Protein AF-W1NS72-F1 (afdb_monomer_lite)

pLDDT: mean 79.34, std 11.52, range [46.75, 96.44]

Organism: Amborella trichopoda (NCBI:txid13333)

Sequence (78 aa):
MTLKDMVKGTRNMLGRYVSKWFYDKGIPFDAANSPYFPPMVNAIQRVGPGVKPAMTYELSGPILNEEVEEVRIINKVG

Secondary structure (DSSP, 8-state):
--HHHHHHHHHHHHHHHHHHHHHHHT--GGGGGSTTHHHHHHHHHHH-TTPPPPPHHHHHTHHHHHHHHHHHHHHHH-

Structure (mmCIF, N/CA/C/O backbone):
data_AF-W1NS72-F1
#
_entry.id   AF-W1NS72-F1
#
loop_
_atom_site.group_PDB
_atom_site.id
_atom_site.type_symbol
_atom_site.label_atom_id
_atom_site.label_alt_id
_atom_site.label_comp_id
_atom_site.label_asym_id
_atom_site.label_entity_id
_atom_site.label_seq_id
_atom_site.pdbx_PDB_ins_code
_atom_site.Cartn_x
_atom_site.Cartn_y
_atom_site.Cartn_z
_atom_site.occupancy
_atom_site.B_iso_or_equiv
_atom_site.auth_seq_id
_atom_site.auth_comp_id
_atom_site.auth_asym_id
_atom_site.auth_atom_id
_atom_site.pdbx_PDB_model_num
ATOM 1 N N . MET A 1 1 ? 27.391 11.125 -4.766 1.00 58.88 1 MET A N 1
ATOM 2 C CA . MET A 1 1 ? 26.109 10.524 -4.334 1.00 58.88 1 MET A CA 1
ATOM 3 C C . MET A 1 1 ? 26.403 9.119 -3.836 1.00 58.88 1 MET A C 1
ATOM 5 O O . MET A 1 1 ? 27.009 8.364 -4.584 1.00 58.88 1 MET A O 1
ATOM 9 N N . THR A 1 2 ? 26.101 8.797 -2.576 1.00 78.00 2 THR A N 1
ATOM 10 C CA . THR A 1 2 ? 26.472 7.499 -1.977 1.00 78.00 2 THR A CA 1
ATOM 11 C C . THR A 1 2 ? 25.349 6.466 -2.120 1.00 78.00 2 THR A C 1
ATOM 13 O O . THR A 1 2 ? 24.185 6.826 -2.287 1.00 78.00 2 THR A O 1
ATOM 16 N N . LEU A 1 3 ? 25.666 5.169 -2.007 1.00 71.81 3 LEU A N 1
ATOM 17 C CA . LEU A 1 3 ? 24.670 4.083 -2.019 1.00 71.81 3 LEU A CA 1
ATOM 18 C C . LEU A 1 3 ? 23.573 4.293 -0.957 1.00 71.81 3 LEU A C 1
ATOM 20 O O . LEU A 1 3 ? 22.397 4.040 -1.207 1.00 71.81 3 LEU A O 1
ATOM 24 N N . LYS A 1 4 ? 23.950 4.826 0.211 1.00 67.50 4 LYS A N 1
ATOM 25 C CA . LYS A 1 4 ? 23.013 5.189 1.284 1.00 67.50 4 LYS A CA 1
ATOM 26 C C . LYS A 1 4 ? 22.041 6.290 0.846 1.00 67.50 4 LYS A C 1
ATOM 28 O O . LYS A 1 4 ? 20.852 6.202 1.149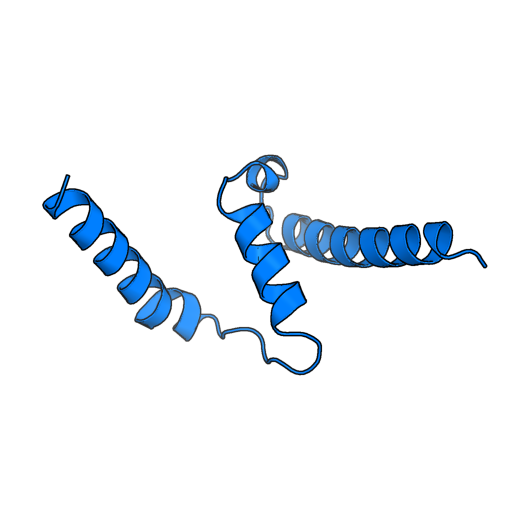 1.00 67.50 4 LYS A O 1
ATOM 33 N N . ASP A 1 5 ? 22.521 7.277 0.091 1.00 66.50 5 ASP A N 1
ATOM 34 C CA . ASP A 1 5 ? 21.686 8.361 -0.440 1.00 66.50 5 ASP A CA 1
ATOM 35 C C . ASP A 1 5 ? 20.706 7.854 -1.505 1.00 66.50 5 ASP A C 1
ATOM 37 O O . ASP A 1 5 ? 19.550 8.273 -1.526 1.00 66.50 5 ASP A O 1
ATOM 41 N N . MET A 1 6 ? 21.128 6.901 -2.343 1.00 68.44 6 MET A N 1
ATOM 42 C CA . MET A 1 6 ? 20.264 6.275 -3.353 1.00 68.44 6 MET A CA 1
ATOM 43 C C . MET A 1 6 ? 19.159 5.427 -2.713 1.00 68.44 6 MET A C 1
ATOM 45 O O . MET A 1 6 ? 17.992 5.574 -3.068 1.00 68.44 6 MET A O 1
ATOM 49 N N . VAL A 1 7 ? 19.490 4.599 -1.714 1.00 65.69 7 VAL A N 1
ATOM 50 C CA . VAL A 1 7 ? 18.497 3.799 -0.971 1.00 65.69 7 VAL A CA 1
ATOM 51 C C . VAL A 1 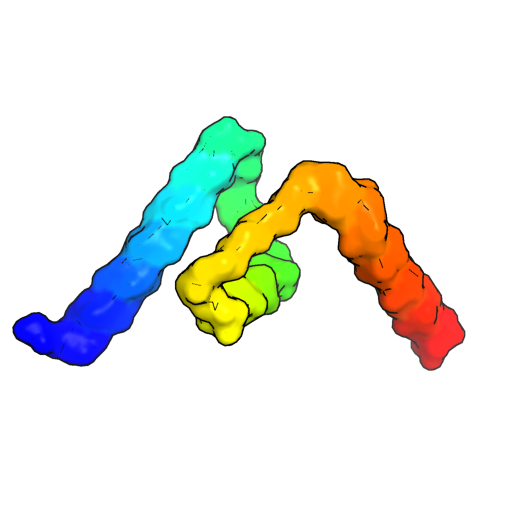7 ? 17.492 4.703 -0.247 1.00 65.69 7 VAL A C 1
ATOM 53 O O . VAL A 1 7 ? 16.287 4.437 -0.270 1.00 65.69 7 VAL A O 1
ATOM 56 N N . LYS A 1 8 ? 17.959 5.812 0.343 1.00 66.94 8 LYS A N 1
ATOM 57 C CA . LYS A 1 8 ? 17.091 6.832 0.948 1.00 66.94 8 LYS A CA 1
ATOM 58 C C . LYS A 1 8 ? 16.189 7.499 -0.098 1.00 66.94 8 LYS A C 1
ATOM 60 O O . LYS A 1 8 ? 14.998 7.665 0.156 1.00 66.94 8 LYS A O 1
ATOM 65 N N . GLY A 1 9 ? 16.719 7.831 -1.276 1.00 66.06 9 GLY A N 1
ATOM 66 C CA . GLY A 1 9 ? 15.960 8.385 -2.401 1.00 66.06 9 GLY A CA 1
ATOM 67 C C . GLY A 1 9 ? 14.847 7.454 -2.897 1.00 66.06 9 GLY A C 1
ATOM 68 O O . GLY A 1 9 ? 13.702 7.886 -3.025 1.00 66.06 9 GLY A O 1
ATOM 69 N N . THR A 1 10 ? 15.140 6.164 -3.083 1.00 61.66 10 THR A N 1
ATOM 70 C CA . THR A 1 10 ? 14.156 5.159 -3.526 1.00 61.66 10 THR A CA 1
ATOM 71 C C . THR A 1 10 ? 13.068 4.916 -2.480 1.00 61.66 10 THR A C 1
ATOM 73 O O . THR A 1 10 ? 11.881 4.904 -2.810 1.00 61.66 10 THR A O 1
ATOM 76 N N . ARG A 1 11 ? 13.442 4.801 -1.198 1.00 61.69 11 ARG A N 1
ATOM 77 C CA . ARG A 1 11 ? 12.476 4.677 -0.093 1.00 61.69 11 ARG A CA 1
ATOM 78 C C . ARG A 1 11 ? 11.564 5.906 0.002 1.00 61.69 11 ARG A C 1
ATOM 80 O O . ARG A 1 11 ? 10.367 5.765 0.244 1.00 61.69 11 ARG A O 1
ATOM 87 N N . ASN A 1 12 ? 12.110 7.094 -0.260 1.00 73.25 12 ASN A N 1
ATOM 88 C CA . ASN A 1 12 ? 11.346 8.338 -0.300 1.00 73.25 12 ASN A CA 1
ATOM 89 C C . ASN A 1 12 ? 10.354 8.399 -1.472 1.00 73.25 12 ASN A C 1
ATOM 91 O O . ASN A 1 12 ? 9.310 9.032 -1.334 1.00 73.25 12 ASN A O 1
ATOM 95 N N . MET A 1 13 ? 10.638 7.751 -2.606 1.00 81.75 13 MET A N 1
ATOM 96 C CA . MET A 1 13 ? 9.723 7.732 -3.753 1.00 81.75 13 MET A CA 1
ATOM 97 C C . MET A 1 13 ? 8.512 6.833 -3.513 1.00 81.75 13 MET A C 1
ATOM 99 O O . MET A 1 13 ? 7.382 7.297 -3.654 1.00 81.75 13 MET A O 1
ATOM 103 N N . LEU A 1 14 ? 8.726 5.584 -3.088 1.00 81.81 14 LEU A N 1
ATOM 104 C CA . LEU A 1 14 ? 7.626 4.665 -2.779 1.00 81.81 14 LEU A CA 1
ATOM 105 C C . LEU A 1 14 ? 6.707 5.246 -1.697 1.00 81.81 14 LEU A C 1
ATOM 107 O O . LEU A 1 14 ? 5.494 5.306 -1.889 1.00 81.81 14 LEU A O 1
ATOM 111 N N . GLY A 1 15 ? 7.293 5.743 -0.600 1.00 85.62 15 GLY A N 1
ATOM 112 C CA . GLY A 1 15 ? 6.536 6.375 0.480 1.00 85.62 15 GLY A CA 1
ATOM 113 C C . GLY A 1 15 ? 5.675 7.539 -0.015 1.00 85.62 15 GLY A C 1
ATOM 114 O O . GLY A 1 15 ? 4.502 7.615 0.328 1.00 85.62 15 GLY A O 1
ATOM 115 N N . ARG A 1 16 ? 6.201 8.398 -0.903 1.00 89.81 16 ARG A N 1
ATOM 116 C CA . ARG A 1 16 ? 5.427 9.509 -1.486 1.00 89.81 16 ARG A CA 1
ATOM 117 C C . ARG A 1 16 ? 4.226 9.039 -2.304 1.00 89.81 16 ARG A C 1
ATOM 119 O O . ARG A 1 16 ? 3.169 9.655 -2.192 1.00 89.81 16 ARG A O 1
ATOM 126 N N . TYR A 1 17 ? 4.367 8.005 -3.134 1.00 89.50 17 TYR A N 1
ATOM 127 C CA . TYR A 1 17 ? 3.246 7.506 -3.940 1.00 89.50 17 TYR A CA 1
ATOM 128 C C . TYR A 1 17 ? 2.179 6.83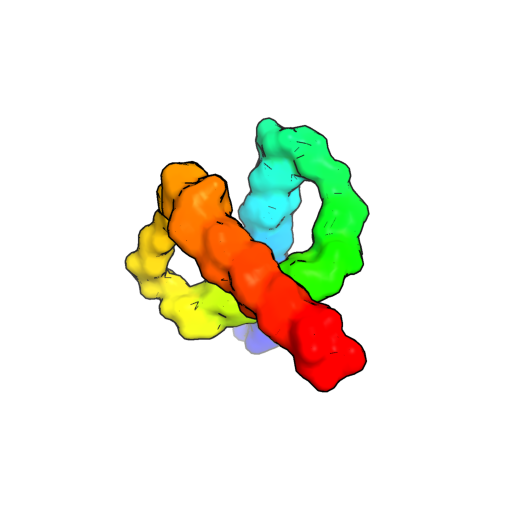5 -3.078 1.00 89.50 17 TYR A C 1
ATOM 130 O O . TYR A 1 17 ? 0.997 7.131 -3.248 1.00 89.50 17 TYR A O 1
ATOM 138 N N . VAL A 1 18 ? 2.591 6.014 -2.108 1.00 90.31 18 VAL A N 1
ATOM 139 C CA . VAL A 1 18 ? 1.660 5.385 -1.164 1.00 90.31 18 VAL A CA 1
ATOM 140 C C . VAL A 1 18 ? 0.919 6.450 -0.354 1.00 90.31 18 VAL A C 1
ATOM 142 O O . VAL A 1 18 ? -0.306 6.429 -0.310 1.00 90.31 18 VAL A O 1
ATOM 145 N N . SER A 1 19 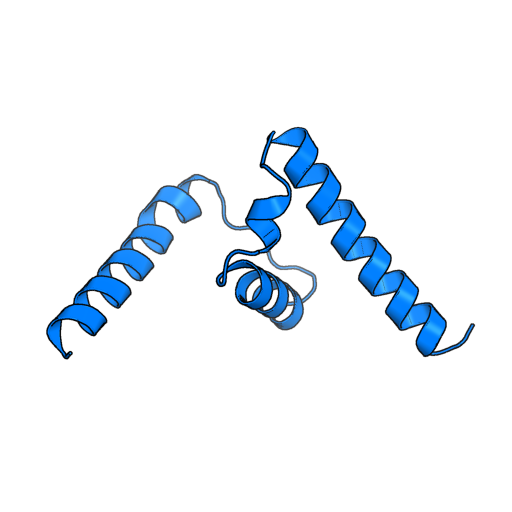? 1.624 7.429 0.224 1.00 90.88 19 SER A N 1
ATOM 146 C CA . SER A 1 19 ? 0.983 8.482 1.020 1.00 90.88 19 SER A CA 1
ATOM 147 C C . SER A 1 19 ? 0.001 9.329 0.207 1.00 90.88 19 SER A C 1
ATOM 149 O O . SER A 1 19 ? -1.051 9.695 0.723 1.00 90.88 19 SER A O 1
ATOM 151 N N . LYS A 1 20 ? 0.309 9.621 -1.066 1.00 94.25 20 LYS A N 1
ATOM 152 C CA . LYS A 1 20 ? -0.621 10.321 -1.968 1.00 94.25 20 LYS A CA 1
ATOM 153 C C . LYS A 1 20 ? -1.886 9.507 -2.232 1.00 94.25 20 LYS A C 1
ATOM 155 O O . LYS A 1 20 ? -2.968 10.078 -2.215 1.00 94.25 20 LYS A O 1
ATOM 160 N N . TRP A 1 21 ? -1.755 8.200 -2.460 1.00 91.94 21 TRP A N 1
ATOM 161 C CA . TRP A 1 21 ? -2.904 7.323 -2.690 1.00 91.94 21 TRP A CA 1
ATOM 162 C C . TRP A 1 21 ? -3.789 7.196 -1.443 1.00 91.94 21 TRP A C 1
ATOM 164 O O . TRP A 1 21 ? -5.006 7.311 -1.553 1.00 91.94 21 TRP A O 1
ATOM 174 N N . PHE A 1 22 ? -3.181 7.055 -0.258 1.00 94.88 22 PHE A N 1
ATOM 175 C CA . PHE A 1 22 ? -3.909 7.055 1.016 1.00 94.88 22 PHE A CA 1
ATOM 176 C C . PHE A 1 22 ? -4.725 8.336 1.190 1.00 94.88 22 PHE A C 1
ATOM 178 O O . PHE A 1 22 ? -5.912 8.273 1.496 1.00 94.88 22 PHE A O 1
ATOM 185 N N . TYR A 1 23 ? -4.103 9.489 0.935 1.00 93.69 23 TYR A N 1
ATOM 186 C CA . TYR A 1 23 ? -4.771 10.782 1.027 1.00 93.69 23 TYR A CA 1
ATOM 187 C C . TYR A 1 23 ? -5.917 10.926 0.011 1.00 93.69 23 TYR A C 1
ATOM 189 O O . TYR A 1 23 ? -7.024 11.284 0.401 1.00 93.69 23 TYR A O 1
ATOM 197 N N . ASP A 1 24 ? -5.684 10.597 -1.266 1.00 96.44 24 ASP A N 1
ATOM 198 C CA . ASP A 1 24 ? -6.696 10.675 -2.337 1.00 96.44 24 ASP A CA 1
ATOM 199 C C . ASP A 1 24 ? -7.928 9.801 -2.059 1.00 96.44 24 ASP A C 1
ATOM 201 O O . ASP A 1 24 ? -9.054 10.182 -2.374 1.00 96.44 24 ASP A O 1
ATOM 205 N N . LYS A 1 25 ? -7.725 8.626 -1.455 1.00 94.06 25 LYS A N 1
ATOM 206 C CA . LYS A 1 25 ? -8.798 7.666 -1.154 1.00 94.06 25 LYS A CA 1
ATOM 207 C C . LYS A 1 25 ? -9.363 7.777 0.258 1.00 94.06 25 LYS A C 1
ATOM 209 O O . LYS A 1 25 ? -10.253 7.004 0.599 1.00 94.06 25 LYS A O 1
ATOM 214 N N . GLY A 1 26 ? -8.870 8.713 1.071 1.00 94.00 26 GLY A N 1
ATOM 215 C CA . GLY A 1 26 ? -9.294 8.861 2.464 1.00 94.00 26 GLY A CA 1
ATOM 216 C C . GLY A 1 26 ? -8.985 7.631 3.325 1.00 94.00 26 GLY A C 1
ATOM 217 O O . GLY A 1 26 ? -9.709 7.357 4.278 1.00 94.00 26 GLY A O 1
ATOM 218 N N . ILE A 1 27 ? -7.940 6.871 2.981 1.00 94.75 2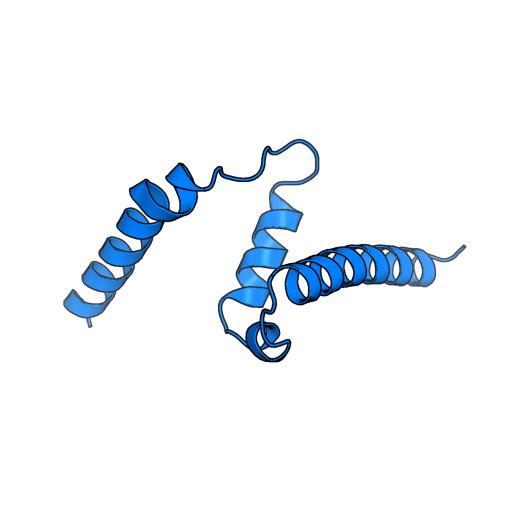7 ILE A N 1
ATOM 219 C CA . ILE A 1 27 ? -7.522 5.685 3.734 1.00 94.75 27 ILE A CA 1
ATOM 220 C C . ILE A 1 27 ? -6.765 6.155 4.984 1.00 94.75 27 ILE A C 1
ATOM 222 O O . ILE A 1 27 ? -5.775 6.885 4.854 1.00 94.75 27 ILE A O 1
ATOM 226 N N . PRO A 1 28 ? -7.175 5.728 6.191 1.00 95.25 28 PRO A N 1
ATOM 227 C CA . PRO A 1 28 ? -6.423 5.979 7.414 1.00 95.25 28 PRO A CA 1
ATOM 228 C C . PRO A 1 28 ? -4.967 5.492 7.311 1.00 95.25 28 PRO A C 1
ATOM 230 O O . PRO A 1 28 ? -4.698 4.382 6.856 1.00 95.25 28 PRO A O 1
ATOM 233 N N . PHE A 1 29 ? -3.997 6.317 7.723 1.00 90.44 29 PHE A N 1
ATOM 234 C CA . PHE A 1 29 ? -2.569 5.974 7.605 1.00 90.44 29 PHE A CA 1
ATOM 235 C C . PHE A 1 29 ? -2.145 4.778 8.467 1.00 90.44 29 PHE A C 1
ATOM 237 O O . PHE A 1 29 ? -1.160 4.113 8.146 1.00 90.44 29 PHE A O 1
ATOM 244 N N . ASP A 1 30 ? -2.893 4.466 9.524 1.00 94.06 30 ASP A N 1
ATOM 245 C CA . ASP A 1 30 ? -2.703 3.263 10.334 1.00 94.06 30 ASP A CA 1
ATOM 246 C C . ASP A 1 30 ? -3.035 1.968 9.575 1.00 94.06 30 ASP A C 1
ATOM 248 O O . ASP A 1 30 ? -2.571 0.907 9.988 1.00 94.06 30 ASP A O 1
ATOM 252 N N . ALA A 1 31 ? -3.706 2.028 8.416 1.00 93.75 31 ALA A N 1
ATOM 253 C CA . ALA A 1 31 ? -3.863 0.874 7.529 1.00 93.75 31 ALA A CA 1
ATOM 254 C C . ALA A 1 31 ? -2.509 0.310 7.048 1.00 93.75 31 ALA A C 1
ATOM 256 O O . ALA A 1 31 ? -2.413 -0.872 6.716 1.00 93.75 31 ALA A O 1
ATOM 257 N N . ALA A 1 32 ? -1.433 1.109 7.076 1.00 92.00 32 ALA A N 1
ATOM 258 C CA . ALA A 1 32 ? -0.074 0.629 6.816 1.00 92.00 32 ALA A CA 1
ATOM 259 C C . ALA A 1 32 ? 0.473 -0.314 7.912 1.00 92.00 32 ALA A C 1
ATOM 261 O O . ALA A 1 32 ? 1.458 -1.010 7.671 1.00 92.00 32 ALA A O 1
ATOM 262 N N . ASN A 1 33 ? -0.163 -0.372 9.091 1.00 92.75 33 ASN A N 1
ATOM 263 C CA . ASN A 1 33 ? 0.168 -1.325 10.158 1.00 92.75 33 ASN A CA 1
ATOM 264 C C . ASN A 1 33 ? -0.444 -2.715 9.925 1.00 92.75 33 ASN A C 1
ATOM 266 O O . ASN A 1 33 ? -0.175 -3.641 10.688 1.00 92.75 33 ASN A O 1
ATOM 270 N N . SER A 1 34 ? -1.271 -2.872 8.887 1.00 94.25 34 SER A N 1
ATOM 271 C CA . SER A 1 34 ? -1.815 -4.167 8.489 1.00 94.25 34 SER A CA 1
ATOM 272 C C . SER A 1 34 ? -0.688 -5.169 8.193 1.00 94.25 34 SER A C 1
ATOM 274 O O . SER A 1 34 ? 0.267 -4.815 7.492 1.00 94.25 34 SER A O 1
ATOM 276 N N . PRO A 1 35 ? -0.802 -6.440 8.631 1.00 91.12 35 PRO A N 1
ATOM 277 C CA . PRO A 1 35 ? 0.185 -7.473 8.312 1.00 91.12 35 PRO A CA 1
ATOM 278 C C . PRO A 1 35 ? 0.322 -7.721 6.801 1.00 91.12 35 PRO A C 1
ATOM 280 O O . PRO A 1 35 ? 1.347 -8.234 6.359 1.00 91.12 35 PRO A O 1
ATOM 283 N N . TYR A 1 36 ? -0.668 -7.313 6.000 1.00 90.25 36 TYR A N 1
ATOM 284 C CA . TYR A 1 36 ? -0.671 -7.449 4.542 1.00 90.25 36 TYR A CA 1
ATOM 285 C C . TYR A 1 36 ? 0.086 -6.328 3.815 1.00 90.25 36 TYR A C 1
ATOM 287 O O . TYR A 1 36 ? 0.457 -6.486 2.650 1.00 90.25 36 TYR A O 1
ATOM 295 N N . PHE A 1 37 ? 0.372 -5.207 4.485 1.00 90.81 37 PHE A N 1
ATOM 296 C CA . PHE A 1 37 ? 1.017 -4.062 3.844 1.00 90.81 37 PHE A CA 1
ATOM 297 C C . PHE A 1 37 ? 2.487 -4.340 3.448 1.00 90.81 37 PHE A C 1
ATOM 299 O O . PHE A 1 37 ? 2.835 -4.110 2.284 1.00 90.81 37 PHE A O 1
ATOM 306 N N . PRO A 1 38 ? 3.365 -4.892 4.318 1.00 90.19 38 PRO A N 1
ATOM 307 C CA . PRO A 1 38 ? 4.726 -5.250 3.908 1.00 90.19 38 PRO A CA 1
ATOM 308 C C . PRO A 1 38 ? 4.795 -6.324 2.800 1.00 90.19 38 PRO A C 1
ATOM 310 O O . PRO A 1 38 ? 5.564 -6.127 1.855 1.00 90.19 38 PRO A O 1
ATOM 313 N N . PRO A 1 39 ? 4.004 -7.421 2.834 1.00 89.81 39 PRO A N 1
ATOM 314 C CA . PRO A 1 39 ? 3.915 -8.375 1.726 1.00 89.81 39 PRO A CA 1
ATOM 315 C C . PRO A 1 39 ? 3.516 -7.737 0.391 1.00 89.81 39 PRO A C 1
ATOM 317 O O . PRO A 1 39 ? 4.177 -7.996 -0.614 1.00 89.81 39 PRO A O 1
ATOM 320 N N . MET A 1 40 ? 2.514 -6.848 0.382 1.00 89.69 40 MET A N 1
ATOM 321 C CA . MET A 1 40 ? 2.101 -6.114 -0.821 1.00 89.69 40 MET A CA 1
ATOM 322 C C . MET A 1 40 ? 3.265 -5.304 -1.415 1.00 89.69 40 MET A C 1
ATOM 324 O O . MET A 1 40 ? 3.541 -5.387 -2.612 1.00 89.69 40 MET A O 1
ATOM 328 N N . VAL A 1 41 ? 3.992 -4.552 -0.582 1.00 87.88 41 VAL A N 1
ATOM 329 C CA . VAL A 1 41 ? 5.160 -3.773 -1.028 1.00 87.88 41 VAL A CA 1
ATOM 330 C C . VAL A 1 41 ? 6.258 -4.680 -1.593 1.00 87.88 41 VAL A C 1
ATOM 332 O O . VAL A 1 41 ? 6.824 -4.377 -2.645 1.00 87.88 41 VAL A O 1
ATOM 335 N N . ASN A 1 42 ? 6.541 -5.805 -0.931 1.00 87.38 42 ASN A N 1
ATOM 336 C CA . ASN A 1 42 ? 7.537 -6.773 -1.391 1.00 87.38 42 ASN A CA 1
ATOM 337 C C . ASN A 1 42 ? 7.152 -7.401 -2.740 1.00 87.38 42 ASN A C 1
ATOM 339 O O . ASN A 1 42 ? 8.021 -7.578 -3.594 1.00 87.38 42 ASN A O 1
ATOM 343 N N . ALA A 1 43 ? 5.870 -7.712 -2.957 1.00 86.44 43 ALA A N 1
ATOM 344 C CA . ALA A 1 43 ? 5.377 -8.235 -4.229 1.00 86.44 43 ALA A CA 1
ATOM 345 C C . ALA A 1 43 ? 5.589 -7.224 -5.368 1.00 86.44 43 ALA A C 1
ATOM 347 O O . ALA A 1 43 ? 6.176 -7.572 -6.391 1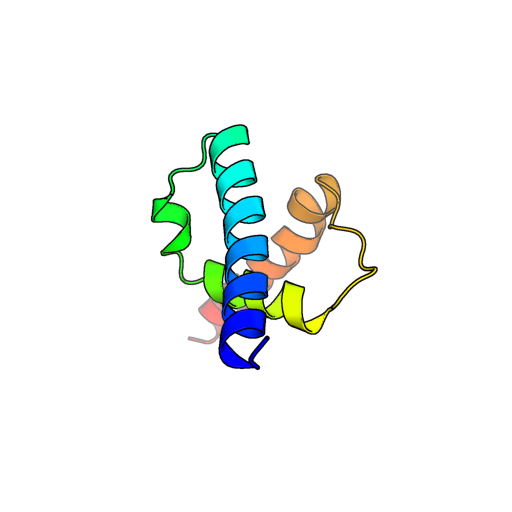.00 86.44 43 ALA A O 1
ATOM 348 N N . ILE A 1 44 ? 5.230 -5.951 -5.152 1.00 83.81 44 ILE A N 1
ATOM 349 C CA . ILE A 1 44 ? 5.453 -4.868 -6.127 1.00 83.81 44 ILE A CA 1
ATOM 350 C C . ILE A 1 44 ? 6.945 -4.735 -6.473 1.00 83.81 44 ILE A C 1
ATOM 352 O O . ILE A 1 44 ? 7.306 -4.606 -7.643 1.00 83.81 44 ILE A O 1
ATOM 356 N N . GLN A 1 45 ? 7.831 -4.800 -5.472 1.00 83.25 45 GLN A N 1
ATOM 357 C CA . GLN A 1 45 ? 9.279 -4.722 -5.693 1.00 83.25 45 GLN A CA 1
ATOM 358 C C . GLN A 1 45 ? 9.831 -5.909 -6.489 1.00 83.25 45 GLN A C 1
ATOM 360 O O . GLN A 1 45 ? 10.686 -5.706 -7.349 1.00 83.25 45 GLN A O 1
ATOM 365 N N . ARG A 1 46 ? 9.360 -7.133 -6.210 1.00 85.88 46 ARG A N 1
ATOM 366 C CA . ARG A 1 46 ? 9.794 -8.356 -6.908 1.00 85.88 46 ARG A CA 1
ATOM 367 C C . ARG A 1 46 ? 9.385 -8.367 -8.374 1.00 85.88 46 ARG A C 1
ATOM 369 O O . ARG A 1 46 ? 10.155 -8.815 -9.214 1.00 85.88 46 ARG A O 1
ATOM 376 N N . VAL A 1 47 ? 8.175 -7.898 -8.653 1.00 84.12 47 VAL A N 1
ATOM 377 C CA . VAL A 1 47 ? 7.599 -7.884 -9.998 1.00 84.12 47 VAL A CA 1
ATOM 378 C C . VAL A 1 47 ? 8.322 -6.881 -10.910 1.00 84.12 47 VAL A C 1
ATOM 380 O O . VAL A 1 47 ? 8.524 -7.151 -12.091 1.00 84.12 47 VAL A O 1
ATOM 383 N N . GLY A 1 48 ? 8.780 -5.759 -10.349 1.00 76.06 48 GLY A N 1
ATOM 384 C CA . GLY A 1 48 ? 9.598 -4.782 -11.059 1.00 76.06 48 GLY A CA 1
ATOM 385 C C . GLY A 1 48 ? 8.818 -3.879 -12.031 1.00 76.06 48 GLY A C 1
ATOM 386 O O . GLY A 1 48 ? 7.588 -3.928 -12.115 1.00 76.06 48 GLY A O 1
ATOM 387 N N . PRO A 1 49 ? 9.520 -2.980 -12.744 1.00 76.69 49 PRO A N 1
ATOM 388 C CA . PRO A 1 49 ? 8.900 -2.040 -13.677 1.00 76.69 49 PRO A CA 1
ATOM 389 C C . PRO A 1 49 ? 8.248 -2.747 -14.875 1.00 76.69 49 PRO A C 1
ATOM 391 O O . PRO A 1 49 ? 8.842 -3.645 -15.461 1.00 76.69 49 PRO A O 1
ATOM 394 N N . GLY A 1 50 ? 7.063 -2.288 -15.292 1.00 74.12 50 GLY A N 1
ATOM 395 C CA . GLY A 1 50 ? 6.385 -2.755 -16.513 1.00 74.12 50 GLY A CA 1
ATOM 396 C C . GLY A 1 50 ? 5.133 -3.598 -16.277 1.00 74.12 50 GLY A C 1
ATOM 397 O O . GLY A 1 50 ? 4.385 -3.844 -17.223 1.00 74.12 50 GLY A O 1
ATOM 398 N N . VAL A 1 51 ? 4.849 -3.981 -15.031 1.00 75.12 51 VAL A N 1
ATOM 399 C CA . VAL A 1 51 ? 3.587 -4.650 -14.715 1.00 75.12 51 VAL A CA 1
ATOM 400 C C . VAL A 1 51 ? 2.446 -3.655 -14.614 1.00 75.12 51 VAL A C 1
ATOM 402 O O . VAL A 1 51 ? 2.526 -2.627 -13.939 1.00 75.12 51 VAL A O 1
ATOM 405 N N . LYS A 1 52 ? 1.372 -3.979 -15.336 1.00 78.31 52 LYS A N 1
ATOM 406 C CA . LYS A 1 52 ? 0.113 -3.252 -15.265 1.00 78.31 52 LYS A CA 1
ATOM 407 C C . LYS A 1 52 ? -0.524 -3.541 -13.904 1.00 78.31 52 LYS A C 1
ATOM 409 O O . LYS A 1 52 ? -0.642 -4.714 -13.552 1.00 78.31 52 LYS A O 1
ATOM 414 N N . PRO A 1 53 ? -0.920 -2.510 -13.140 1.00 77.38 53 PRO A N 1
ATOM 415 C CA . PRO A 1 53 ? -1.722 -2.714 -11.943 1.00 77.38 53 PRO A CA 1
ATOM 416 C C . PRO A 1 53 ? -2.973 -3.526 -12.278 1.00 77.38 53 PRO A C 1
ATOM 418 O O . PRO A 1 53 ? -3.549 -3.336 -13.351 1.00 77.38 53 PRO A O 1
ATOM 421 N N . ALA A 1 54 ? -3.394 -4.389 -11.354 1.00 75.56 54 ALA A N 1
ATOM 422 C CA . ALA A 1 54 ? -4.662 -5.091 -11.481 1.00 75.56 54 ALA A CA 1
ATOM 423 C C . ALA A 1 54 ? -5.812 -4.078 -11.570 1.00 75.56 54 ALA A C 1
ATOM 425 O O . ALA A 1 54 ? -5.851 -3.077 -10.845 1.00 75.56 54 ALA A O 1
ATOM 426 N N . MET A 1 55 ? -6.744 -4.335 -12.479 1.00 76.06 55 MET A N 1
ATOM 427 C CA . MET A 1 55 ? -7.931 -3.510 -12.657 1.00 76.06 55 MET A CA 1
ATOM 428 C C . MET A 1 55 ? -8.911 -3.747 -11.505 1.00 76.06 55 MET A C 1
ATOM 430 O O . MET A 1 55 ? -8.926 -4.807 -10.883 1.00 76.06 55 MET A O 1
ATOM 434 N N . THR A 1 56 ? -9.786 -2.775 -11.231 1.00 74.31 56 THR A N 1
ATOM 435 C CA . THR A 1 56 ? -10.758 -2.870 -10.127 1.00 74.31 56 THR A CA 1
ATOM 436 C C . THR A 1 56 ? -11.597 -4.152 -10.180 1.00 74.31 56 THR A C 1
ATOM 438 O O . THR A 1 56 ? -11.848 -4.732 -9.131 1.00 74.31 56 THR A O 1
ATOM 441 N N . TYR A 1 57 ? -11.966 -4.626 -11.378 1.00 76.06 57 TYR A N 1
ATOM 442 C CA . TYR A 1 57 ? -12.721 -5.876 -11.549 1.00 76.06 57 TYR A CA 1
ATOM 443 C C . TYR A 1 57 ? -11.917 -7.130 -11.168 1.00 76.06 57 TYR A C 1
ATOM 445 O O . TYR A 1 57 ? -12.495 -8.117 -10.721 1.00 76.06 57 TYR A O 1
ATOM 453 N N . GLU A 1 58 ? -10.595 -7.105 -11.347 1.00 77.69 58 GLU A N 1
ATOM 454 C CA . GLU A 1 58 ? -9.705 -8.225 -11.020 1.00 77.69 58 GLU A CA 1
ATOM 455 C C . GLU A 1 58 ? -9.530 -8.319 -9.509 1.00 77.69 58 GLU A C 1
ATOM 457 O O . GLU A 1 58 ? -9.641 -9.402 -8.939 1.00 77.69 58 GLU A O 1
ATOM 462 N N . LEU A 1 59 ? -9.341 -7.161 -8.867 1.00 78.12 59 LEU A N 1
ATOM 463 C CA . LEU A 1 59 ? -9.192 -7.039 -7.419 1.00 78.12 59 LEU A CA 1
ATOM 464 C C . LEU A 1 59 ? -10.462 -7.428 -6.656 1.00 78.12 59 LEU A C 1
ATOM 466 O O . LEU A 1 59 ? -10.354 -8.031 -5.597 1.00 78.12 59 LEU A O 1
ATOM 470 N N . SER A 1 60 ? -11.654 -7.081 -7.155 1.00 74.12 60 SER A N 1
ATOM 471 C CA . SER A 1 60 ? -12.923 -7.379 -6.470 1.00 74.12 60 SER A CA 1
ATOM 472 C C . SER A 1 60 ? -13.545 -8.725 -6.845 1.00 74.12 60 SER A C 1
ATOM 474 O O . SER A 1 60 ? -14.533 -9.121 -6.229 1.00 74.12 60 SER A O 1
ATOM 476 N N . GLY A 1 61 ? -13.013 -9.398 -7.866 1.00 79.19 61 GLY A N 1
ATOM 477 C CA . GLY A 1 61 ? -13.561 -10.638 -8.400 1.00 79.19 61 GLY A CA 1
ATOM 478 C C . GLY A 1 61 ? -12.602 -11.817 -8.215 1.00 79.19 61 GLY A C 1
ATOM 479 O O . GLY A 1 61 ? -12.500 -12.325 -7.100 1.00 79.19 61 GLY A O 1
ATOM 480 N N . PRO A 1 62 ? -11.921 -12.289 -9.278 1.00 73.38 62 PRO A N 1
ATOM 481 C CA . PRO A 1 62 ? -11.130 -13.521 -9.231 1.00 73.38 62 PRO A CA 1
ATOM 482 C C . PRO A 1 62 ? -10.068 -13.546 -8.125 1.00 73.38 62 PRO A C 1
ATOM 484 O O . PRO A 1 62 ? -9.997 -14.528 -7.396 1.00 73.38 62 PRO A O 1
ATOM 487 N N . ILE A 1 63 ? -9.315 -12.454 -7.941 1.00 77.00 63 ILE A N 1
ATOM 488 C CA . ILE A 1 63 ? -8.195 -12.416 -6.984 1.00 77.00 63 ILE A CA 1
ATOM 489 C C . ILE A 1 63 ? -8.707 -12.505 -5.542 1.00 77.00 63 ILE A C 1
ATOM 491 O O . ILE A 1 63 ? -8.179 -13.261 -4.734 1.00 77.00 63 ILE A O 1
ATOM 495 N N . LEU A 1 64 ? -9.776 -11.775 -5.209 1.00 75.75 64 LEU A N 1
ATOM 496 C CA . LEU A 1 64 ? -10.361 -11.846 -3.869 1.00 75.75 64 LEU A CA 1
ATOM 497 C C . LEU A 1 64 ? -10.996 -13.216 -3.593 1.00 75.75 64 LEU A C 1
ATOM 499 O O . LEU A 1 64 ? -10.945 -13.698 -2.465 1.00 75.75 64 LEU A O 1
ATOM 503 N N . ASN A 1 65 ? -11.581 -13.852 -4.609 1.00 77.25 65 ASN A N 1
ATOM 504 C CA . ASN A 1 65 ? -12.159 -15.186 -4.467 1.00 77.25 65 ASN A CA 1
ATOM 505 C C . ASN A 1 65 ? -11.088 -16.254 -4.203 1.00 77.25 65 ASN A C 1
ATOM 507 O O . ASN A 1 65 ? -11.322 -17.143 -3.386 1.00 77.25 65 ASN A O 1
ATOM 511 N N . GLU A 1 66 ? -9.926 -16.155 -4.854 1.00 78.25 66 GLU A N 1
ATOM 512 C CA . GLU A 1 66 ? -8.777 -17.035 -4.606 1.00 78.25 66 GLU A CA 1
ATOM 513 C C . GLU A 1 66 ? -8.282 -16.904 -3.157 1.00 78.25 66 GLU A C 1
ATOM 515 O O . GLU A 1 66 ? -8.201 -17.906 -2.449 1.00 78.25 66 GLU A O 1
ATOM 520 N N . GLU A 1 67 ? -8.084 -15.676 -2.667 1.00 74.75 67 GLU A N 1
ATOM 521 C CA . GLU A 1 67 ? -7.669 -15.417 -1.278 1.00 74.75 67 GLU A CA 1
ATOM 522 C C . GLU A 1 67 ? -8.690 -15.946 -0.249 1.00 74.75 67 GLU A C 1
ATOM 524 O O . GLU A 1 67 ? -8.324 -16.538 0.769 1.00 74.75 67 GLU A O 1
ATOM 529 N N . VAL A 1 68 ? -9.997 -15.777 -0.502 1.00 73.12 68 VAL A N 1
ATOM 530 C CA . VAL A 1 68 ? -11.056 -16.287 0.390 1.00 73.12 68 VAL A CA 1
ATOM 531 C C . VAL A 1 68 ? -11.049 -17.815 0.454 1.00 73.12 68 VAL A C 1
ATOM 533 O O . VAL A 1 68 ? -11.252 -18.378 1.536 1.00 73.12 68 VAL A O 1
ATOM 536 N N . GLU A 1 69 ? -10.823 -18.497 -0.669 1.00 72.44 69 GLU A N 1
ATOM 537 C CA . GLU A 1 69 ? -10.748 -19.958 -0.679 1.00 72.44 69 GLU A CA 1
ATOM 538 C C . GLU A 1 69 ? -9.454 -20.487 -0.053 1.00 72.44 69 GLU A C 1
ATOM 540 O O . GLU A 1 69 ? -9.513 -21.456 0.706 1.00 72.44 69 GLU A O 1
ATOM 545 N N . GLU A 1 70 ? -8.312 -19.823 -0.243 1.00 70.31 70 GLU A N 1
ATOM 546 C CA . GLU A 1 70 ? -7.075 -20.173 0.468 1.00 70.31 70 GLU A CA 1
ATOM 547 C C . GLU A 1 70 ? -7.246 -20.065 1.992 1.00 70.31 70 GLU A C 1
ATOM 549 O O . GLU A 1 70 ? -6.934 -21.010 2.725 1.00 70.31 70 GLU A O 1
ATOM 554 N N . VAL A 1 71 ? -7.841 -18.971 2.485 1.00 68.38 71 VAL A N 1
ATOM 555 C CA . VAL A 1 71 ? -8.140 -18.797 3.917 1.00 68.38 71 VAL A CA 1
ATOM 556 C C . VAL A 1 71 ? -9.118 -19.866 4.421 1.00 68.38 71 VAL A C 1
ATOM 558 O O . VAL A 1 71 ? -8.957 -20.389 5.528 1.00 68.38 71 VAL A O 1
ATOM 561 N N . ARG A 1 72 ? -10.134 -20.238 3.634 1.00 67.12 72 ARG A N 1
ATOM 562 C CA . ARG A 1 72 ? -11.077 -21.315 3.995 1.00 67.12 72 ARG A CA 1
ATOM 563 C C . ARG A 1 72 ? -10.410 -22.680 4.072 1.00 67.12 72 ARG A C 1
ATOM 565 O O . ARG A 1 72 ? -10.767 -23.463 4.952 1.00 67.12 72 ARG A O 1
ATOM 572 N N . ILE A 1 73 ? -9.480 -22.974 3.168 1.00 65.56 73 ILE A N 1
ATOM 573 C CA . ILE A 1 73 ? -8.737 -24.233 3.166 1.00 65.56 73 ILE A CA 1
ATOM 574 C C . ILE A 1 73 ? -7.857 -24.303 4.411 1.00 65.56 73 ILE A C 1
ATOM 576 O O . ILE A 1 73 ? -7.980 -25.275 5.149 1.00 65.56 73 ILE A O 1
ATOM 580 N N . ILE A 1 74 ? -7.071 -23.262 4.711 1.00 62.50 74 ILE A N 1
ATOM 581 C CA . ILE A 1 74 ? -6.197 -23.212 5.898 1.00 62.50 74 ILE A CA 1
ATOM 582 C C . ILE A 1 74 ? -6.993 -23.460 7.190 1.00 62.50 74 ILE A C 1
ATOM 584 O O . ILE A 1 74 ? -6.575 -24.255 8.027 1.00 62.50 74 ILE A O 1
ATOM 588 N N . ASN A 1 75 ? -8.179 -22.861 7.322 1.00 59.47 75 ASN A N 1
ATOM 589 C CA . ASN A 1 75 ? -9.037 -23.024 8.502 1.00 59.47 75 ASN A CA 1
ATOM 590 C C . ASN A 1 75 ? -9.746 -24.388 8.602 1.00 59.47 75 ASN A C 1
ATOM 592 O O . ASN A 1 75 ? -10.338 -24.683 9.635 1.00 59.47 75 ASN A O 1
ATOM 596 N N . LYS A 1 76 ? -9.736 -25.211 7.546 1.00 57.75 76 LYS A N 1
ATOM 597 C CA . LYS A 1 76 ? -10.276 -26.584 7.575 1.00 57.75 76 LYS A CA 1
ATOM 598 C C . LYS A 1 76 ? -9.228 -27.638 7.926 1.00 57.75 76 LYS A C 1
ATOM 600 O O . LYS A 1 76 ? -9.608 -28.760 8.245 1.00 57.75 76 LYS A O 1
ATOM 605 N N . VAL A 1 77 ? -7.942 -27.309 7.811 1.00 56.72 77 VAL A N 1
ATOM 606 C CA . VAL A 1 77 ? -6.831 -28.229 8.118 1.00 56.72 77 VAL A CA 1
ATOM 607 C C . VAL A 1 77 ? -6.215 -27.978 9.499 1.00 56.72 77 VAL A C 1
ATOM 609 O O . VAL A 1 77 ? -5.343 -28.746 9.904 1.00 56.72 77 VAL A O 1
ATOM 612 N N . GLY A 1 78 ? -6.644 -26.918 10.193 1.00 46.75 78 GLY A N 1
ATOM 613 C CA . GLY A 1 78 ? -6.235 -26.561 11.556 1.00 46.75 78 GLY A CA 1
ATOM 614 C C . GLY A 1 78 ? -7.203 -27.036 12.629 1.00 46.75 78 GLY A C 1
ATOM 615 O O . GLY A 1 78 ? -8.411 -27.159 12.326 1.00 46.75 78 GLY A O 1
#

Foldseek 3Di:
DDPVVVVVVVVVVVVVVVVVVCVVVVNPPCVCVDPVNVVVVVVDVVVDPDDDPDDPCVVVPDVVVVVVVVVVVVVVVD

Radius of gyration: 16.16 Å; chains: 1; bounding box: 40×39×28 Å